Protein AF-A0A9W7G6C8-F1 (afdb_monomer_lite)

Structure (mmCIF, N/CA/C/O backbone):
data_AF-A0A9W7G6C8-F1
#
_entry.id   AF-A0A9W7G6C8-F1
#
loop_
_atom_site.group_PDB
_atom_site.id
_atom_site.type_symbol
_atom_site.label_atom_id
_atom_site.label_alt_id
_atom_site.label_comp_id
_atom_site.label_asym_id
_atom_site.label_entity_id
_atom_site.label_seq_id
_atom_site.pdbx_PDB_ins_code
_atom_site.Cartn_x
_atom_site.Cartn_y
_atom_site.Cartn_z
_atom_site.occupancy
_atom_site.B_iso_or_equiv
_atom_site.auth_seq_id
_atom_site.auth_comp_id
_atom_site.auth_asym_id
_atom_site.aut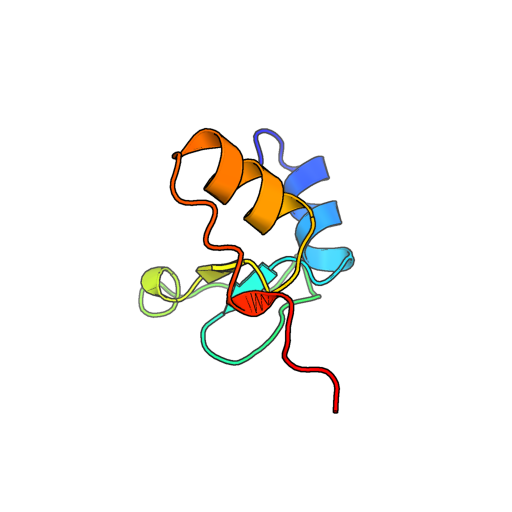h_atom_id
_atom_site.pdbx_PDB_model_num
ATOM 1 N N . MET A 1 1 ? -9.142 -0.367 -2.068 1.00 59.34 1 MET A N 1
ATOM 2 C CA . MET A 1 1 ? -8.353 0.878 -2.194 1.00 59.34 1 MET A CA 1
ATOM 3 C C . MET A 1 1 ? -8.864 1.863 -1.145 1.00 59.34 1 MET A C 1
ATOM 5 O O . MET A 1 1 ? -10.040 1.772 -0.806 1.00 59.34 1 MET A O 1
ATOM 9 N N . SER A 1 2 ? -8.001 2.700 -0.563 1.00 65.81 2 SER A N 1
ATOM 10 C CA . SER A 1 2 ? -8.356 3.629 0.531 1.00 65.81 2 SER A CA 1
ATOM 11 C C . SER A 1 2 ? -9.268 4.771 0.062 1.00 65.81 2 SER A C 1
ATOM 13 O O . SER A 1 2 ? -9.181 5.182 -1.090 1.00 65.81 2 SER A O 1
ATOM 15 N N . GLN A 1 3 ? -10.104 5.311 0.954 1.00 74.50 3 GLN A N 1
ATOM 16 C CA . GLN A 1 3 ? -10.951 6.486 0.685 1.00 74.50 3 GLN A CA 1
ATOM 17 C C . GLN A 1 3 ? -10.249 7.827 0.940 1.00 74.50 3 GLN A C 1
ATOM 19 O O . GLN A 1 3 ? -10.704 8.851 0.439 1.00 74.50 3 GLN A O 1
ATOM 24 N N . THR A 1 4 ? -9.150 7.843 1.701 1.00 84.44 4 THR A N 1
ATOM 25 C CA . THR A 1 4 ? -8.399 9.070 2.004 1.00 84.44 4 THR A CA 1
ATOM 26 C C . THR A 1 4 ? -6.896 8.856 1.846 1.00 84.44 4 THR A C 1
ATOM 28 O O . THR A 1 4 ? -6.383 7.753 2.070 1.00 84.44 4 THR A O 1
ATOM 31 N N . LEU A 1 5 ? -6.189 9.928 1.467 1.00 81.25 5 LEU A N 1
ATOM 32 C CA . LEU A 1 5 ? -4.733 9.937 1.301 1.00 81.25 5 LEU A CA 1
ATOM 33 C C . LEU A 1 5 ? -3.989 9.502 2.582 1.00 81.25 5 LEU A C 1
ATOM 35 O O . LEU A 1 5 ? -3.135 8.627 2.482 1.00 81.25 5 LEU A O 1
ATOM 39 N N . PRO A 1 6 ? -4.338 10.004 3.788 1.00 84.31 6 PRO A N 1
ATOM 40 C CA . PRO A 1 6 ? -3.662 9.600 5.023 1.00 84.31 6 PRO A CA 1
ATOM 41 C C . PRO A 1 6 ? -3.835 8.112 5.316 1.00 84.31 6 PRO A C 1
ATOM 43 O O . PRO A 1 6 ? -2.884 7.438 5.694 1.00 84.31 6 PRO A O 1
ATOM 46 N N . ALA A 1 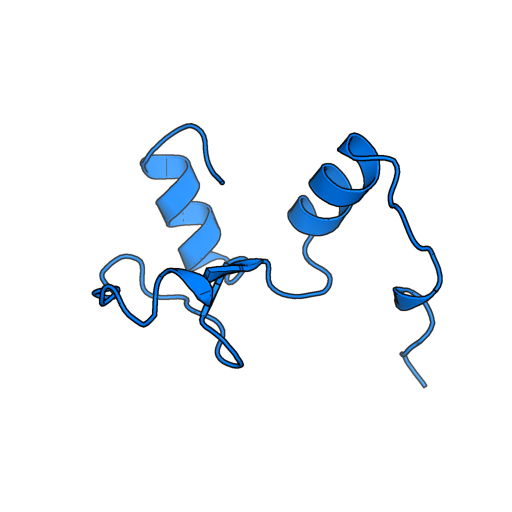7 ? -5.033 7.574 5.077 1.00 81.94 7 ALA A N 1
ATOM 47 C CA . ALA A 1 7 ? -5.261 6.149 5.240 1.00 81.94 7 ALA A CA 1
ATOM 48 C C . ALA A 1 7 ? -4.461 5.341 4.208 1.00 81.94 7 ALA A C 1
ATOM 50 O O . ALA A 1 7 ? -3.892 4.326 4.574 1.00 81.94 7 ALA A O 1
ATOM 51 N N . ALA A 1 8 ? -4.332 5.795 2.955 1.00 82.00 8 ALA A N 1
ATOM 52 C CA . ALA A 1 8 ? -3.494 5.110 1.966 1.00 82.00 8 ALA A CA 1
ATOM 53 C C . ALA A 1 8 ? -2.025 5.019 2.416 1.00 82.00 8 ALA A C 1
ATOM 55 O O . ALA A 1 8 ? -1.426 3.954 2.296 1.00 82.00 8 ALA A O 1
ATOM 56 N N . VAL A 1 9 ? -1.487 6.095 3.001 1.00 84.31 9 VAL A N 1
ATOM 57 C CA . VAL A 1 9 ? -0.134 6.115 3.580 1.00 84.31 9 VAL A CA 1
ATOM 58 C C . VAL A 1 9 ? -0.002 5.071 4.689 1.00 84.31 9 VAL A C 1
ATOM 60 O O . VAL A 1 9 ? 0.873 4.216 4.610 1.00 84.31 9 VAL A O 1
ATOM 63 N N . THR A 1 10 ? -0.927 5.043 5.652 1.00 84.50 10 THR A N 1
ATOM 64 C CA . THR A 1 10 ? -0.905 4.055 6.746 1.00 84.50 10 THR A CA 1
ATOM 65 C C . THR A 1 10 ? -0.983 2.609 6.243 1.00 84.50 10 THR A C 1
ATOM 67 O O . THR A 1 10 ? -0.352 1.711 6.798 1.00 84.50 10 THR A O 1
ATOM 70 N N . LEU A 1 11 ? -1.749 2.351 5.182 1.00 82.12 11 LEU A N 1
ATOM 71 C CA . LEU A 1 11 ? -1.866 1.019 4.576 1.00 82.12 11 LEU A CA 1
ATOM 72 C C . LEU A 1 11 ? -0.558 0.559 3.926 1.00 82.12 11 LEU A C 1
ATOM 74 O O . LEU A 1 11 ? -0.219 -0.622 3.999 1.00 82.12 11 LEU A O 1
ATOM 78 N N . ILE A 1 12 ? 0.170 1.490 3.309 1.00 84.88 12 ILE A N 1
ATOM 79 C CA . ILE A 1 12 ? 1.489 1.226 2.735 1.00 84.88 12 ILE A CA 1
ATOM 80 C C . ILE A 1 12 ? 2.502 0.998 3.864 1.00 84.88 12 ILE A C 1
ATOM 82 O O . ILE A 1 12 ? 3.144 -0.045 3.897 1.00 84.88 12 ILE A O 1
ATOM 86 N N . GLU A 1 13 ? 2.575 1.890 4.853 1.00 84.44 13 GLU A N 1
ATOM 87 C CA . GLU A 1 13 ? 3.513 1.785 5.985 1.00 84.44 13 GLU A CA 1
ATOM 88 C C . GLU A 1 13 ? 3.340 0.492 6.797 1.00 84.44 13 GLU A C 1
ATOM 90 O O . GLU A 1 13 ? 4.314 -0.103 7.253 1.00 84.44 13 GLU A O 1
ATOM 95 N N . THR A 1 14 ? 2.101 0.020 6.958 1.00 82.44 14 THR A N 1
ATOM 96 C CA . THR A 1 14 ? 1.800 -1.238 7.666 1.00 82.44 14 THR A CA 1
ATOM 97 C C . THR A 1 14 ? 2.040 -2.495 6.819 1.00 82.44 14 THR A C 1
ATOM 99 O O . THR A 1 14 ? 1.803 -3.605 7.300 1.00 82.44 14 THR A O 1
ATOM 102 N N . GLY A 1 15 ? 2.506 -2.349 5.573 1.00 81.31 15 GLY A N 1
ATOM 103 C CA . GLY A 1 15 ? 2.843 -3.459 4.677 1.00 81.31 15 GLY A CA 1
ATOM 104 C C . GLY A 1 15 ? 1.627 -4.195 4.110 1.00 81.31 15 GLY A C 1
ATOM 105 O O . GLY A 1 15 ? 1.718 -5.364 3.729 1.00 81.31 15 GLY A O 1
ATOM 106 N N . GLN A 1 16 ? 0.462 -3.543 4.066 1.00 81.69 16 GLN A N 1
ATOM 107 C CA . GLN A 1 16 ? -0.767 -4.156 3.555 1.00 81.69 16 GLN A CA 1
ATOM 108 C C . GLN A 1 16 ? -0.867 -4.102 2.026 1.00 81.69 16 GLN A C 1
ATOM 110 O O . GLN A 1 16 ? -1.738 -4.761 1.458 1.00 81.69 16 GLN A O 1
ATOM 115 N N . VAL A 1 17 ? 0.016 -3.351 1.366 1.00 85.00 17 VAL A N 1
ATOM 116 C CA . VAL A 1 17 ? 0.066 -3.185 -0.090 1.00 85.00 17 VAL A CA 1
ATOM 117 C C . VAL A 1 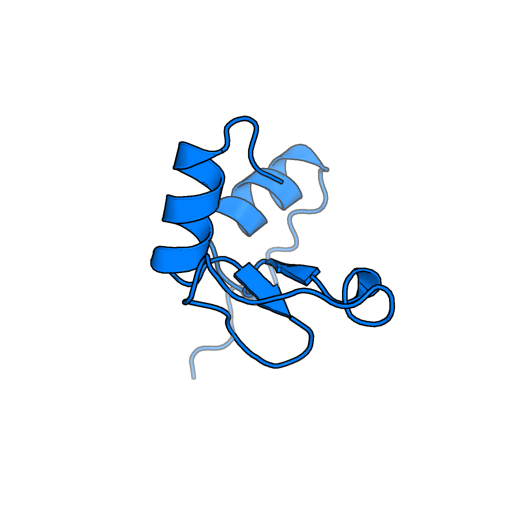17 ? 1.283 -3.915 -0.661 1.00 85.00 17 VAL A C 1
ATOM 119 O O . VAL A 1 17 ? 2.389 -3.821 -0.130 1.00 85.00 17 VAL A O 1
ATOM 122 N N . ARG A 1 18 ? 1.090 -4.615 -1.781 1.00 86.38 18 ARG A N 1
ATOM 123 C CA . ARG A 1 18 ? 2.156 -5.246 -2.567 1.00 86.38 18 ARG A CA 1
ATOM 124 C C . ARG A 1 18 ? 2.096 -4.814 -4.027 1.00 86.38 18 ARG A C 1
ATOM 126 O O . ARG A 1 18 ? 1.023 -4.504 -4.537 1.00 86.38 18 ARG A O 1
ATOM 133 N N . MET A 1 19 ? 3.238 -4.849 -4.702 1.00 85.19 19 MET A N 1
ATOM 134 C CA . MET A 1 19 ? 3.340 -4.747 -6.155 1.00 85.19 19 MET A CA 1
ATOM 135 C C . MET A 1 19 ? 3.966 -6.022 -6.708 1.00 85.19 19 MET A C 1
ATOM 137 O O . MET A 1 19 ? 5.137 -6.322 -6.464 1.00 85.19 19 MET A O 1
ATOM 141 N N . GLY A 1 20 ? 3.161 -6.808 -7.422 1.00 85.38 20 GLY A N 1
ATOM 142 C CA . GLY A 1 20 ? 3.552 -8.131 -7.897 1.00 85.38 20 GLY A CA 1
ATOM 143 C C . GLY A 1 20 ? 3.935 -9.050 -6.722 1.00 85.38 20 GLY A C 1
ATOM 144 O O . GLY A 1 20 ? 3.092 -9.296 -5.852 1.00 85.38 20 GLY A O 1
ATOM 145 N N . PRO A 1 21 ? 5.173 -9.577 -6.670 1.00 83.38 21 PRO A N 1
ATOM 146 C CA . PRO A 1 21 ? 5.639 -10.431 -5.575 1.00 83.38 21 PRO A CA 1
ATOM 147 C C . PRO A 1 21 ? 6.178 -9.659 -4.356 1.00 83.38 21 PRO A C 1
ATOM 149 O O . PRO A 1 21 ? 6.448 -10.276 -3.329 1.00 83.38 21 PRO A O 1
ATOM 152 N N . THR A 1 22 ? 6.350 -8.336 -4.442 1.00 82.12 22 THR A N 1
ATOM 153 C CA . THR A 1 22 ? 7.080 -7.554 -3.430 1.00 82.12 22 THR A CA 1
ATOM 154 C C . THR A 1 22 ? 6.136 -6.70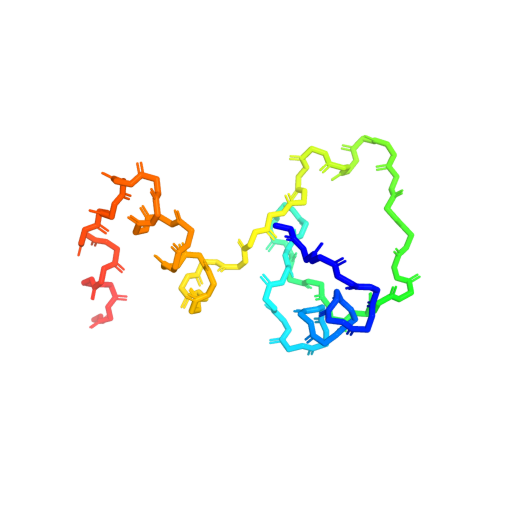6 -2.581 1.00 82.12 22 THR A C 1
ATOM 156 O O . THR A 1 22 ? 5.306 -5.972 -3.116 1.00 82.12 22 THR A O 1
ATOM 159 N N . VAL A 1 23 ? 6.280 -6.761 -1.253 1.00 85.00 23 VAL A N 1
ATOM 160 C CA . VAL A 1 23 ? 5.547 -5.887 -0.318 1.00 85.00 23 VAL A CA 1
ATOM 161 C C . VAL A 1 23 ? 6.137 -4.477 -0.357 1.00 85.00 23 VAL A C 1
ATOM 163 O O . VAL A 1 23 ? 7.353 -4.306 -0.289 1.00 85.00 23 VAL A O 1
ATOM 166 N N . VAL A 1 24 ? 5.272 -3.469 -0.467 1.00 85.81 24 VAL A N 1
ATOM 167 C CA . VAL A 1 24 ? 5.656 -2.056 -0.519 1.00 85.81 24 VAL A CA 1
ATOM 168 C C . VAL A 1 24 ? 5.401 -1.424 0.842 1.00 85.81 24 VAL A C 1
ATOM 170 O O . VAL A 1 24 ? 4.270 -1.432 1.316 1.00 85.81 24 VAL A O 1
ATOM 173 N N . THR A 1 25 ? 6.445 -0.859 1.449 1.00 85.44 25 THR A N 1
ATOM 174 C CA . THR A 1 25 ? 6.358 -0.145 2.736 1.00 85.44 25 THR A CA 1
ATOM 175 C C . THR A 1 25 ? 6.703 1.340 2.636 1.00 85.44 25 THR A C 1
ATOM 177 O O . THR A 1 25 ? 6.498 2.073 3.597 1.00 85.44 25 THR A O 1
ATOM 180 N N . ASP A 1 26 ? 7.225 1.792 1.491 1.00 85.62 26 ASP A N 1
ATOM 181 C CA . ASP A 1 26 ? 7.549 3.198 1.239 1.00 85.62 26 ASP A CA 1
ATOM 182 C C . ASP A 1 26 ? 6.392 3.897 0.495 1.00 85.62 26 ASP A C 1
ATOM 184 O O . ASP A 1 26 ? 6.145 3.584 -0.676 1.00 85.62 26 ASP A O 1
ATOM 188 N N . PRO A 1 27 ? 5.685 4.852 1.130 1.00 83.50 27 PRO A N 1
ATOM 189 C CA . PRO A 1 27 ? 4.601 5.605 0.499 1.00 83.50 27 PRO A CA 1
ATOM 190 C C . PRO A 1 27 ? 5.072 6.555 -0.613 1.00 83.50 27 PRO A C 1
ATOM 192 O O . PRO A 1 27 ? 4.240 7.025 -1.387 1.00 83.50 27 PRO A O 1
ATOM 195 N N . SER A 1 28 ? 6.377 6.826 -0.726 1.00 86.69 28 SER A N 1
ATOM 196 C CA . SER A 1 28 ? 6.958 7.656 -1.793 1.00 86.69 28 SER A CA 1
ATOM 197 C C . SER A 1 28 ? 7.381 6.848 -3.026 1.00 86.69 28 SER A C 1
ATOM 199 O O . SER A 1 28 ? 7.988 7.400 -3.947 1.00 86.69 28 SER A O 1
ATOM 201 N N . MET A 1 29 ? 7.073 5.548 -3.073 1.00 82.38 29 MET A N 1
ATOM 202 C CA . MET A 1 29 ? 7.403 4.698 -4.213 1.00 82.38 29 MET A CA 1
ATOM 203 C C . MET A 1 29 ? 6.678 5.160 -5.486 1.00 82.38 29 MET A C 1
ATOM 205 O O . MET A 1 29 ? 5.453 5.277 -5.530 1.00 82.38 29 MET A O 1
ATOM 209 N N . LEU A 1 30 ? 7.443 5.366 -6.561 1.00 84.81 30 LEU A N 1
ATOM 210 C CA . LEU A 1 30 ? 6.904 5.791 -7.848 1.00 84.81 30 LEU A CA 1
ATOM 211 C C . LEU A 1 30 ? 6.387 4.584 -8.639 1.00 84.81 30 LEU A C 1
ATOM 213 O O . LEU A 1 30 ? 7.158 3.754 -9.120 1.00 84.81 30 LEU A O 1
ATOM 217 N N . VAL A 1 31 ? 5.065 4.494 -8.777 1.00 81.81 31 VAL A N 1
ATOM 218 C CA . VAL A 1 31 ? 4.398 3.439 -9.548 1.00 81.81 31 VAL A CA 1
ATOM 219 C C . VAL A 1 31 ? 4.412 3.809 -11.030 1.00 81.81 31 VAL A C 1
ATOM 221 O O . VAL A 1 31 ? 3.890 4.850 -11.427 1.00 81.81 31 VAL A O 1
ATOM 224 N N . THR A 1 32 ? 5.015 2.965 -11.868 1.00 86.62 32 THR A N 1
ATOM 225 C CA . THR A 1 32 ? 4.964 3.140 -13.329 1.00 86.62 32 THR A CA 1
ATOM 226 C C . THR A 1 32 ? 3.672 2.553 -13.903 1.00 86.62 32 THR A C 1
ATOM 228 O O . THR A 1 32 ? 3.104 1.625 -13.333 1.00 86.62 32 THR A O 1
ATOM 231 N N . ARG A 1 33 ? 3.220 3.033 -15.072 1.00 84.56 33 ARG A N 1
ATOM 232 C CA . ARG A 1 33 ? 1.967 2.573 -15.710 1.00 84.56 33 ARG A CA 1
ATOM 233 C C . ARG A 1 33 ? 1.909 1.055 -15.940 1.00 84.56 33 ARG A C 1
ATOM 235 O O . ARG A 1 33 ? 0.842 0.471 -15.863 1.00 84.56 33 ARG A O 1
ATOM 242 N N . GLY A 1 34 ? 3.046 0.411 -16.214 1.00 85.38 34 GLY A N 1
ATOM 243 C CA . GLY A 1 34 ? 3.110 -1.049 -16.374 1.00 85.38 34 GLY A CA 1
ATOM 244 C C . GLY A 1 34 ? 3.084 -1.828 -15.054 1.00 85.38 34 GLY A C 1
ATOM 245 O O . GLY A 1 34 ? 2.894 -3.036 -15.070 1.00 85.38 34 GLY A O 1
ATOM 246 N N . MET A 1 35 ? 3.299 -1.154 -13.923 1.00 80.25 35 MET A N 1
ATOM 247 C CA . MET A 1 35 ? 3.284 -1.745 -12.582 1.00 80.25 35 MET A CA 1
ATOM 248 C C . MET A 1 35 ? 1.941 -1.563 -11.870 1.00 80.25 35 MET A C 1
ATOM 250 O O . MET A 1 35 ? 1.665 -2.291 -10.922 1.00 80.25 35 MET A O 1
ATOM 254 N N . GLU A 1 36 ? 1.108 -0.630 -12.338 1.00 81.56 36 GLU A N 1
ATOM 255 C CA . GLU A 1 36 ? -0.199 -0.316 -11.752 1.00 81.56 36 GLU A CA 1
ATOM 256 C C . GLU A 1 36 ? -1.111 -1.550 -11.661 1.00 81.56 36 GLU A C 1
ATOM 258 O O . GLU A 1 36 ? -1.690 -1.802 -10.607 1.00 81.56 36 GLU A O 1
ATOM 263 N N . ASP A 1 37 ? -1.153 -2.379 -12.710 1.00 82.88 37 ASP A N 1
ATOM 264 C CA . ASP A 1 37 ? -1.970 -3.604 -12.751 1.00 82.88 37 ASP A CA 1
ATOM 265 C C . ASP A 1 37 ? -1.551 -4.654 -11.709 1.00 82.88 37 ASP A C 1
ATOM 267 O O . ASP A 1 37 ? -2.321 -5.551 -11.361 1.00 82.88 37 ASP A O 1
ATOM 271 N N . PHE A 1 38 ? -0.324 -4.552 -11.194 1.00 82.00 38 PHE A N 1
ATOM 272 C CA . PHE A 1 38 ? 0.226 -5.475 -10.207 1.00 82.00 38 PHE A CA 1
ATOM 273 C C . PHE A 1 38 ? 0.085 -4.965 -8.768 1.00 82.00 38 PHE A C 1
ATOM 275 O O . PHE A 1 38 ? 0.530 -5.650 -7.842 1.00 82.00 38 PHE A O 1
ATOM 282 N N . VAL A 1 39 ? -0.521 -3.789 -8.560 1.00 84.31 39 VAL A N 1
ATOM 283 C CA . VAL A 1 39 ? -0.812 -3.250 -7.227 1.00 84.31 39 VAL A CA 1
ATOM 284 C C . VAL A 1 39 ? -1.958 -4.043 -6.603 1.00 84.31 39 VAL A C 1
ATOM 286 O O . VAL A 1 39 ? -3.092 -4.035 -7.080 1.00 84.31 39 VAL A O 1
ATOM 289 N N . GLY A 1 40 ? -1.674 -4.716 -5.493 1.00 85.19 40 GLY A N 1
ATOM 290 C CA . GLY A 1 40 ? -2.634 -5.549 -4.781 1.00 85.19 40 GLY A CA 1
ATOM 291 C C . GLY A 1 40 ? -2.478 -5.470 -3.269 1.00 85.19 40 GLY A C 1
ATOM 292 O O . GLY A 1 40 ? -1.594 -4.801 -2.737 1.00 85.19 40 GLY A O 1
ATOM 293 N N . TRP A 1 41 ? -3.353 -6.181 -2.563 1.00 81.25 41 TRP A N 1
ATOM 294 C CA . TRP A 1 41 ? -3.219 -6.381 -1.121 1.00 81.25 41 TRP A CA 1
ATOM 295 C C . TRP A 1 41 ? -2.258 -7.536 -0.840 1.00 81.25 41 TRP A C 1
ATOM 297 O O . TRP A 1 41 ? -2.203 -8.512 -1.598 1.00 81.25 41 TRP A O 1
ATOM 307 N N . THR A 1 42 ? -1.498 -7.422 0.245 1.00 76.69 42 THR A N 1
ATOM 308 C CA . THR A 1 42 ? -0.699 -8.529 0.775 1.00 76.69 42 THR A CA 1
ATOM 309 C C . THR A 1 42 ? -1.638 -9.631 1.274 1.00 76.69 42 THR A C 1
ATOM 311 O O . THR A 1 42 ? -2.601 -9.343 1.994 1.00 76.69 42 THR A O 1
ATOM 314 N N . GLU A 1 43 ? -1.362 -10.878 0.882 1.00 63.47 43 GLU A N 1
ATOM 315 C CA . GLU A 1 43 ? -2.142 -12.052 1.289 1.00 63.47 43 GLU A CA 1
ATOM 316 C C . GLU A 1 43 ? -2.177 -12.192 2.818 1.00 63.47 43 GLU A C 1
ATOM 318 O O . GLU A 1 43 ? -1.161 -12.054 3.500 1.00 63.47 43 GLU A O 1
ATOM 323 N N . GLY A 1 44 ? -3.369 -12.417 3.374 1.00 59.66 44 GLY A N 1
ATOM 324 C CA . GLY A 1 44 ? -3.570 -12.590 4.819 1.00 59.66 44 GLY A CA 1
ATOM 325 C C . GLY A 1 44 ? -3.817 -11.287 5.593 1.00 59.66 44 GLY A C 1
ATOM 326 O O . GLY A 1 44 ? -4.040 -11.314 6.814 1.00 59.66 44 GLY A O 1
ATOM 327 N N . GLY A 1 45 ? -3.864 -10.142 4.906 1.00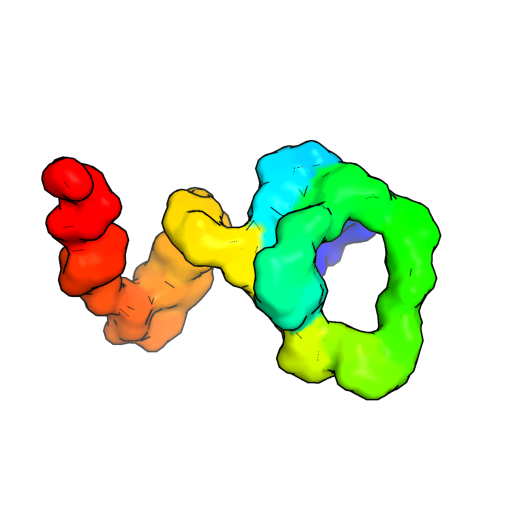 59.47 45 GLY A N 1
ATOM 328 C CA . GLY A 1 45 ? -4.227 -8.855 5.493 1.00 59.47 45 GLY A CA 1
ATOM 329 C C . GLY A 1 45 ? -5.686 -8.800 5.977 1.00 59.47 45 GLY A C 1
ATOM 330 O O . GLY A 1 45 ? -6.604 -9.333 5.352 1.00 59.47 45 GLY A O 1
ATOM 331 N N . LYS A 1 46 ? -5.947 -8.092 7.090 1.00 64.06 46 LYS A N 1
ATOM 332 C CA . LYS A 1 46 ? -7.321 -7.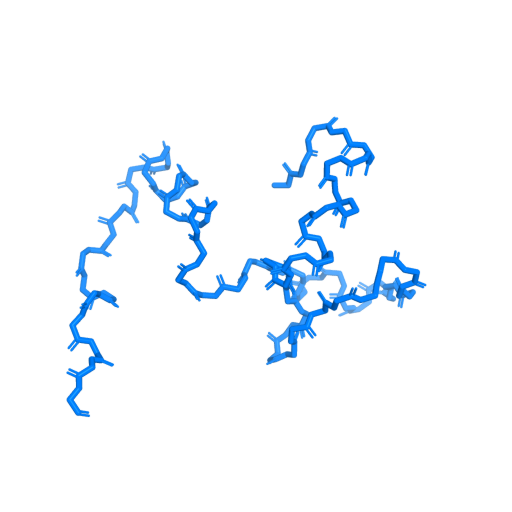875 7.609 1.00 64.06 46 LYS A CA 1
ATOM 333 C C . LYS A 1 46 ? -8.238 -7.193 6.581 1.00 64.06 46 LYS A C 1
ATOM 335 O O . LYS A 1 46 ? -9.441 -7.429 6.590 1.00 64.06 46 LYS A O 1
ATOM 340 N N . ILE A 1 47 ? -7.671 -6.373 5.698 1.00 65.31 47 ILE A N 1
ATOM 341 C CA . ILE A 1 47 ? -8.411 -5.635 4.666 1.00 65.31 47 ILE A CA 1
ATOM 342 C C . ILE A 1 47 ? -8.803 -6.535 3.505 1.00 65.31 47 ILE A C 1
ATOM 344 O O . ILE A 1 47 ? -9.931 -6.436 3.034 1.00 65.31 47 ILE A O 1
ATOM 348 N N . GLU A 1 48 ? -7.930 -7.454 3.099 1.00 64.88 48 GLU A N 1
ATOM 349 C CA . GLU A 1 48 ? -8.262 -8.458 2.093 1.00 64.88 48 GLU A CA 1
ATOM 350 C C . GLU A 1 48 ? -9.451 -9.309 2.555 1.00 64.88 48 GLU A C 1
ATOM 352 O O . GLU A 1 48 ? -10.409 -9.476 1.806 1.00 64.88 48 GLU A O 1
ATOM 357 N N . ARG A 1 49 ? -9.461 -9.742 3.826 1.00 61.75 49 ARG A N 1
ATOM 358 C CA . ARG A 1 49 ? -10.610 -10.442 4.427 1.00 61.75 49 ARG A CA 1
ATOM 359 C C . ARG A 1 49 ? -11.881 -9.600 4.416 1.00 61.75 49 ARG A C 1
ATOM 361 O O . ARG A 1 49 ? -12.932 -10.109 4.043 1.00 61.75 49 ARG A O 1
ATOM 368 N N . SER A 1 50 ? -11.808 -8.322 4.787 1.00 64.44 50 SER A N 1
ATOM 369 C CA . SER A 1 50 ? -12.974 -7.429 4.742 1.00 64.44 50 SER A CA 1
ATOM 370 C C . SER A 1 50 ? -13.502 -7.229 3.317 1.00 64.44 50 SER A C 1
ATOM 372 O O . SER A 1 50 ? -14.714 -7.237 3.117 1.00 64.44 50 SER A O 1
ATOM 374 N N . VAL A 1 51 ? -12.620 -7.111 2.320 1.00 64.81 51 VAL A N 1
ATOM 375 C CA . VAL A 1 51 ? -12.996 -6.964 0.904 1.00 64.81 51 VAL A CA 1
ATOM 376 C C . VAL A 1 51 ? -13.542 -8.278 0.324 1.00 64.81 51 VAL A C 1
ATOM 378 O O . VAL A 1 51 ? -14.576 -8.256 -0.340 1.00 64.81 51 VAL A O 1
ATOM 381 N N . LYS A 1 52 ? -12.920 -9.432 0.611 1.00 59.97 52 LYS A N 1
ATOM 382 C CA . LYS A 1 52 ? -13.411 -10.772 0.224 1.00 59.97 52 LYS A CA 1
ATOM 383 C C . LYS A 1 52 ? -14.777 -11.071 0.861 1.00 59.97 52 LYS A C 1
ATOM 385 O O . LYS A 1 52 ? -15.675 -11.540 0.164 1.00 59.97 52 LYS A O 1
ATOM 390 N N . LYS A 1 53 ? -14.969 -10.712 2.141 1.00 60.56 53 LYS A N 1
ATOM 391 C CA . LYS A 1 53 ? -16.258 -10.803 2.852 1.00 60.56 53 LYS A CA 1
ATOM 392 C C . LYS A 1 53 ? -17.327 -9.928 2.204 1.00 60.56 53 LYS A C 1
ATOM 394 O O . LYS A 1 53 ? -18.451 -10.379 2.019 1.00 60.56 53 LYS A O 1
ATOM 399 N N . TYR A 1 54 ? -16.972 -8.697 1.843 1.00 58.09 54 TYR A N 1
ATOM 400 C CA . TYR A 1 54 ? -17.883 -7.771 1.173 1.00 58.09 54 TYR A CA 1
ATOM 401 C C . TYR A 1 54 ? -18.297 -8.272 -0.220 1.00 58.09 54 TYR A C 1
ATOM 403 O O . TYR A 1 54 ? -19.462 -8.174 -0.587 1.00 58.09 54 TYR A O 1
ATOM 411 N N . ASN A 1 55 ? -17.371 -8.885 -0.963 1.00 62.56 55 ASN A N 1
ATOM 412 C CA . ASN A 1 55 ? -17.628 -9.434 -2.296 1.00 62.56 55 ASN A CA 1
ATOM 413 C C . ASN A 1 55 ? -18.267 -10.838 -2.295 1.00 62.56 55 ASN A C 1
ATOM 415 O O . ASN A 1 55 ? -18.436 -11.415 -3.368 1.00 62.56 55 ASN A O 1
ATOM 419 N N . GLY A 1 56 ? -18.585 -11.415 -1.128 1.00 60.97 56 GLY A N 1
ATOM 420 C CA . GLY A 1 56 ? -19.164 -12.762 -1.017 1.00 60.97 56 GLY A CA 1
ATOM 421 C C . GLY A 1 56 ? -18.238 -13.896 -1.483 1.00 60.97 56 GLY A C 1
ATOM 422 O O . GLY A 1 56 ? -18.705 -15.004 -1.718 1.00 60.97 56 GLY A O 1
ATOM 423 N N . LYS A 1 57 ? -16.935 -13.622 -1.628 1.00 58.56 57 LYS A N 1
ATOM 424 C CA . LYS A 1 57 ? -15.893 -14.565 -2.074 1.00 58.56 57 LYS A CA 1
ATOM 425 C C . LYS A 1 57 ? -14.926 -14.891 -0.935 1.00 58.56 57 LYS A C 1
ATOM 427 O O . LYS A 1 57 ? -13.712 -14.906 -1.128 1.00 58.56 57 LYS A O 1
ATOM 432 N N . LEU A 1 58 ? -15.453 -15.030 0.280 1.00 52.91 58 LEU A N 1
ATOM 433 C CA . LEU A 1 58 ? -14.656 -15.495 1.405 1.00 52.91 58 LEU A CA 1
ATOM 434 C C . LEU A 1 58 ? -14.412 -16.993 1.189 1.00 52.91 58 LEU A C 1
ATOM 436 O O . LEU A 1 58 ? -15.330 -17.791 1.346 1.00 52.91 58 LEU A O 1
ATOM 440 N N . ASP A 1 59 ? -13.215 -17.334 0.727 1.00 55.81 59 ASP A N 1
ATOM 441 C CA . ASP A 1 59 ? -12.761 -18.715 0.612 1.00 55.81 59 ASP A CA 1
ATOM 442 C C . ASP A 1 59 ? -11.954 -19.048 1.873 1.00 55.81 59 ASP A C 1
ATOM 444 O O . ASP A 1 59 ? -10.911 -18.442 2.130 1.00 55.81 59 ASP A O 1
ATOM 448 N N . ASP A 1 60 ? -12.478 -19.950 2.702 1.00 56.59 60 ASP A N 1
ATOM 449 C CA . ASP A 1 60 ? -11.892 -20.321 3.997 1.00 56.59 60 ASP A CA 1
ATOM 450 C C . ASP A 1 60 ? -10.686 -21.276 3.847 1.00 56.59 60 ASP A C 1
ATOM 452 O O . ASP A 1 60 ? -10.058 -21.651 4.839 1.00 56.59 60 ASP A O 1
ATOM 456 N N . PHE A 1 61 ? -10.330 -21.660 2.614 1.00 53.94 61 PHE A N 1
ATOM 457 C CA . PHE A 1 61 ? -9.252 -22.611 2.326 1.00 53.94 61 PHE A CA 1
ATOM 458 C C . PHE A 1 61 ? -7.834 -22.034 2.525 1.00 53.94 61 PHE A C 1
ATOM 460 O O . PHE A 1 61 ? -6.914 -22.777 2.864 1.00 53.94 61 PHE A O 1
ATOM 467 N N . ASP A 1 62 ? -7.653 -20.710 2.430 1.00 51.91 62 ASP A N 1
ATOM 468 C CA . ASP A 1 62 ? -6.364 -20.028 2.681 1.00 51.91 62 ASP A CA 1
ATOM 469 C C . ASP A 1 62 ? -5.954 -20.012 4.172 1.00 51.91 62 ASP A C 1
ATOM 471 O O . ASP A 1 62 ? -4.862 -19.562 4.525 1.00 51.91 62 ASP A O 1
ATOM 475 N N . LEU A 1 63 ? -6.815 -20.485 5.085 1.00 52.47 63 LEU A N 1
ATOM 476 C CA . LEU A 1 63 ? -6.577 -20.434 6.534 1.00 52.47 63 LEU A CA 1
ATOM 477 C C . LEU A 1 63 ? -5.792 -21.649 7.082 1.00 52.47 63 LEU A C 1
ATOM 479 O O . LEU A 1 63 ? -5.483 -21.683 8.272 1.00 52.47 63 LEU A O 1
ATOM 483 N N . GLY A 1 64 ? -5.469 -22.644 6.246 1.00 44.97 64 GLY A N 1
ATOM 484 C CA . GLY A 1 64 ? -4.907 -23.939 6.667 1.00 44.97 64 GLY A CA 1
ATOM 485 C C . GLY A 1 64 ? -3.414 -24.178 6.401 1.00 44.97 64 GLY A C 1
ATOM 486 O O . GLY A 1 64 ? -2.964 -25.312 6.527 1.00 44.97 64 GLY A O 1
ATOM 487 N N . GLY A 1 65 ? -2.641 -23.162 6.012 1.00 41.22 65 GLY A N 1
ATOM 488 C CA . GLY A 1 65 ? -1.240 -23.310 5.589 1.00 41.22 65 GLY A CA 1
ATOM 489 C C . GLY A 1 65 ? -0.188 -22.935 6.638 1.00 41.22 65 GLY A C 1
ATOM 490 O O . GLY A 1 65 ? 0.756 -22.226 6.309 1.00 41.22 65 GLY A O 1
ATOM 491 N N . LEU A 1 66 ? -0.349 -23.355 7.895 1.00 41.78 66 LEU A N 1
ATOM 492 C CA . LEU A 1 66 ? 0.729 -23.342 8.893 1.00 41.78 66 LEU A CA 1
ATOM 493 C C . LEU A 1 66 ? 0.904 -24.763 9.437 1.00 41.78 66 LEU A C 1
ATOM 495 O O . LEU A 1 66 ? 0.275 -25.147 10.423 1.00 41.78 66 LEU A O 1
ATOM 499 N N . GLY A 1 67 ? 1.744 -25.528 8.743 1.00 36.16 67 GLY A N 1
ATOM 500 C CA . GLY A 1 67 ? 2.385 -26.757 9.202 1.00 36.16 67 GLY A CA 1
ATOM 501 C C . GLY A 1 67 ? 3.872 -26.658 8.916 1.00 36.16 67 GLY A C 1
ATOM 502 O O . GLY A 1 67 ? 4.201 -26.196 7.800 1.00 36.16 67 GLY A O 1
#

Radius of gyration: 13.1 Å; chains: 1; bounding box: 27×37×26 Å

pLDDT: mean 72.76, std 13.93, range [36.16, 86.69]

Organism: NCBI:txid2557542

Foldseek 3Di:
DDPDPVVVLVCLCVQQKDFAPGGGNDPPDDADPVRVVRIDTDPPDPVVCVVCVVVVNPDCVSVPPDD

Secondary structure (DSSP, 8-state):
--SSHHHHHHHHHTT-EEETTEEE--TT----TTTGGGEEEPTT-HHHHHHHHHTT---GGGG----

Sequence (67 aa):
MSQTLPAAVTLIETGQVRMGPTVVTDPSMLVTRGMEDFVGWTEGGKIERSVKKYNGKLDDFDLGGLG